Protein AF-Q2FC55-F1 (afdb_monomer_lite)

Organism: Staphylococcus epidermidis (NCBI:txid1282)

Foldseek 3Di:
DVVVVVVVVVVLVVVVVVVVVVQVCCCPPVVDHDDPVVVVVVVVVSCVVVPPPPPPVVPPPPPCPPPPPDDPDDDD

Structure (mmCIF, N/CA/C/O backbone):
data_AF-Q2FC55-F1
#
_entry.id   AF-Q2FC55-F1
#
loop_
_atom_site.group_PDB
_atom_site.id
_atom_site.type_symbol
_atom_site.label_atom_id
_atom_site.label_alt_id
_atom_site.label_comp_id
_atom_site.label_asym_id
_atom_site.label_entity_id
_atom_site.label_seq_id
_atom_site.pdbx_PDB_ins_code
_atom_site.Cartn_x
_atom_site.Cartn_y
_atom_site.Cartn_z
_atom_site.occupancy
_atom_site.B_iso_or_equiv
_atom_site.auth_seq_id
_atom_site.auth_comp_id
_atom_site.auth_asym_id
_atom_site.auth_ato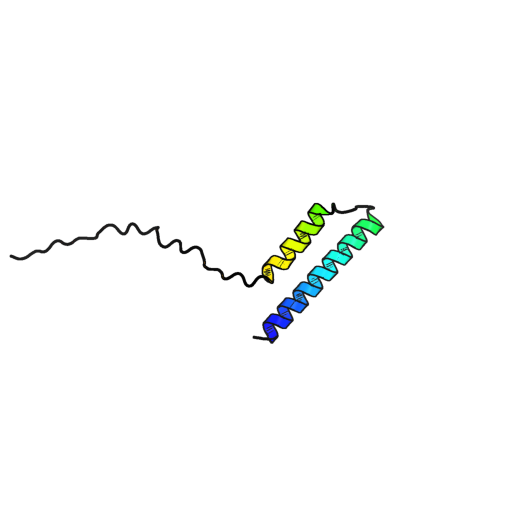m_id
_atom_site.pdbx_PDB_model_num
ATOM 1 N N . MET A 1 1 ? 13.988 -7.140 -20.257 1.00 63.38 1 MET A N 1
ATOM 2 C CA . MET A 1 1 ? 13.523 -5.986 -19.449 1.00 63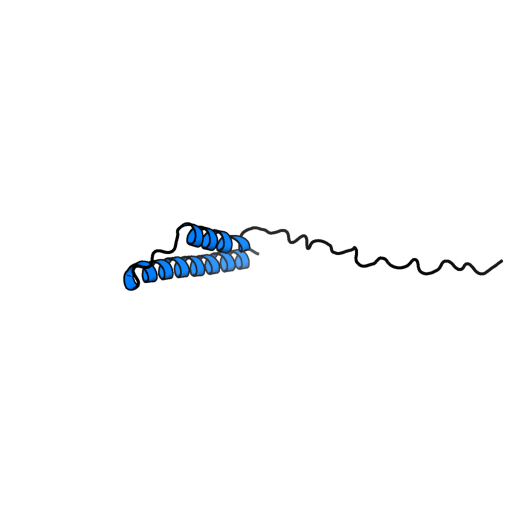.38 1 MET A CA 1
ATOM 3 C C . MET A 1 1 ? 12.083 -6.129 -18.952 1.00 63.38 1 MET A C 1
ATOM 5 O O . MET A 1 1 ? 11.872 -5.960 -17.760 1.00 63.38 1 MET A O 1
ATOM 9 N N . ALA A 1 2 ? 11.110 -6.516 -19.791 1.00 75.19 2 ALA A N 1
ATOM 10 C CA . ALA A 1 2 ? 9.702 -6.671 -19.379 1.00 75.19 2 ALA A CA 1
ATOM 11 C C . ALA A 1 2 ? 9.484 -7.601 -18.165 1.00 75.19 2 ALA A C 1
ATOM 13 O O . ALA A 1 2 ? 8.708 -7.279 -17.276 1.00 75.19 2 ALA A O 1
ATOM 14 N N . LYS A 1 3 ? 10.226 -8.713 -18.071 1.00 79.19 3 LYS A N 1
ATOM 15 C CA . LYS A 1 3 ? 10.122 -9.670 -16.954 1.00 79.19 3 LYS A CA 1
ATOM 16 C C . LYS A 1 3 ? 10.434 -9.043 -15.582 1.00 79.19 3 LYS A C 1
ATOM 18 O O . LYS A 1 3 ? 9.754 -9.349 -14.613 1.00 79.19 3 LYS A O 1
ATOM 23 N N . LEU A 1 4 ? 11.414 -8.135 -15.514 1.00 79.19 4 LEU A N 1
ATOM 24 C CA . LEU A 1 4 ? 11.777 -7.405 -14.288 1.00 79.19 4 LEU A CA 1
ATOM 25 C C . LEU A 1 4 ? 10.712 -6.369 -13.910 1.00 79.19 4 LEU A C 1
ATOM 27 O O . LEU A 1 4 ? 10.353 -6.270 -12.740 1.00 79.19 4 LEU A O 1
ATOM 31 N N . LEU A 1 5 ? 10.170 -5.649 -14.899 1.00 78.56 5 LEU A N 1
ATOM 32 C CA . LEU A 1 5 ? 9.071 -4.701 -14.687 1.00 78.56 5 LEU A CA 1
ATOM 33 C C . LEU A 1 5 ? 7.825 -5.410 -14.157 1.00 78.56 5 LEU A C 1
ATOM 35 O O . LEU A 1 5 ? 7.252 -4.979 -13.164 1.00 78.56 5 LEU A O 1
ATOM 39 N N . ILE A 1 6 ? 7.449 -6.538 -14.761 1.00 85.56 6 ILE A N 1
ATOM 40 C CA . ILE A 1 6 ? 6.305 -7.341 -14.320 1.00 85.56 6 ILE A CA 1
ATOM 41 C C . ILE A 1 6 ? 6.519 -7.833 -12.884 1.00 85.56 6 ILE A C 1
ATOM 43 O O . ILE A 1 6 ? 5.626 -7.695 -12.056 1.00 85.56 6 ILE A O 1
ATOM 47 N N . MET A 1 7 ? 7.709 -8.344 -12.554 1.00 85.94 7 MET A N 1
ATOM 48 C CA . MET A 1 7 ? 8.001 -8.837 -11.204 1.00 85.94 7 MET A CA 1
ATOM 49 C C . MET A 1 7 ? 7.972 -7.713 -10.154 1.00 85.94 7 MET A C 1
ATOM 51 O O . MET A 1 7 ? 7.457 -7.910 -9.055 1.00 85.94 7 MET A O 1
ATOM 55 N N . SER A 1 8 ? 8.447 -6.516 -10.513 1.00 81.94 8 SER A N 1
ATOM 56 C CA . SER A 1 8 ? 8.365 -5.314 -9.673 1.00 81.94 8 SER A CA 1
ATOM 57 C C . SER A 1 8 ? 6.916 -4.858 -9.452 1.00 81.94 8 SER A C 1
ATOM 59 O O . SER A 1 8 ? 6.519 -4.621 -8.311 1.00 81.94 8 SER A O 1
ATOM 61 N N . ILE A 1 9 ? 6.103 -4.817 -10.512 1.00 84.19 9 ILE A N 1
ATOM 62 C CA . ILE A 1 9 ? 4.683 -4.438 -10.445 1.00 84.19 9 ILE A CA 1
ATOM 63 C C . ILE A 1 9 ? 3.894 -5.431 -9.586 1.00 84.19 9 ILE A C 1
ATOM 65 O O . ILE A 1 9 ? 3.131 -5.018 -8.715 1.00 84.19 9 ILE A O 1
ATOM 69 N N . VAL A 1 10 ? 4.093 -6.735 -9.794 1.00 88.06 10 VAL A N 1
ATOM 70 C CA . VAL A 1 10 ? 3.405 -7.786 -9.027 1.00 88.06 10 VAL A CA 1
ATOM 71 C C . VAL A 1 10 ? 3.782 -7.712 -7.548 1.00 88.06 10 VAL A C 1
ATOM 73 O O . VAL A 1 10 ? 2.897 -7.752 -6.694 1.00 88.06 10 VAL A O 1
ATOM 76 N N . SER A 1 11 ? 5.071 -7.540 -7.238 1.00 85.94 11 SER A N 1
ATOM 77 C CA . SER A 1 11 ? 5.551 -7.382 -5.859 1.00 85.94 11 SER A CA 1
ATOM 78 C C . SER A 1 11 ? 4.918 -6.168 -5.169 1.00 85.94 11 SER A C 1
ATOM 80 O O . SER A 1 11 ? 4.388 -6.276 -4.063 1.00 85.94 11 SER A O 1
ATOM 82 N N . PHE A 1 12 ? 4.873 -5.023 -5.851 1.00 84.94 12 PHE A N 1
ATOM 83 C CA . PHE A 1 12 ? 4.217 -3.833 -5.319 1.00 84.94 12 PHE A CA 1
ATOM 84 C C . PHE A 1 12 ? 2.717 -4.016 -5.114 1.00 84.94 12 PHE A C 1
ATOM 86 O O . PHE A 1 12 ? 2.185 -3.587 -4.092 1.00 84.94 12 PHE A O 1
ATOM 93 N N . CYS A 1 13 ? 2.041 -4.687 -6.045 1.00 87.56 13 CYS A N 1
ATOM 94 C CA . CYS A 1 13 ? 0.620 -4.980 -5.917 1.00 87.56 13 CYS A CA 1
ATOM 95 C C . CYS A 1 13 ? 0.348 -5.840 -4.670 1.00 87.56 13 CYS A C 1
ATOM 97 O O . CYS A 1 13 ? -0.552 -5.531 -3.890 1.00 87.56 13 CYS A O 1
ATOM 99 N N . PHE A 1 14 ? 1.188 -6.849 -4.414 1.00 90.25 14 PHE A N 1
ATOM 100 C CA . PHE A 1 14 ? 1.125 -7.655 -3.192 1.00 90.25 14 PHE A CA 1
ATOM 101 C C . PHE A 1 14 ? 1.322 -6.822 -1.920 1.00 90.25 14 PHE A C 1
A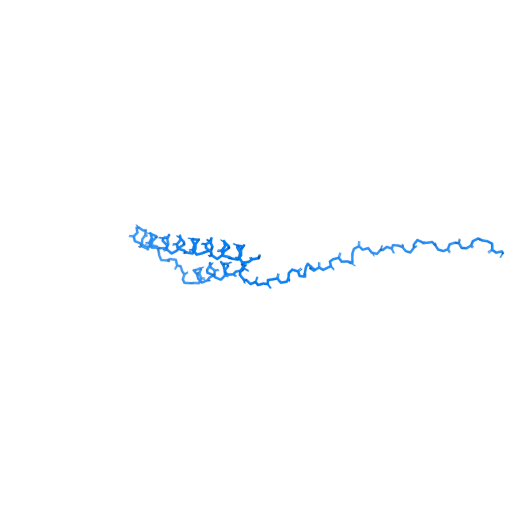TOM 103 O O . PHE A 1 14 ? 0.532 -6.937 -0.983 1.00 90.25 14 PHE A O 1
ATOM 110 N N . ILE A 1 15 ? 2.337 -5.956 -1.890 1.00 88.88 15 ILE A N 1
ATOM 111 C CA . ILE A 1 15 ? 2.612 -5.076 -0.743 1.00 88.88 15 ILE A CA 1
ATOM 112 C C . ILE A 1 15 ? 1.438 -4.117 -0.498 1.00 88.88 15 ILE A C 1
ATOM 114 O O . ILE A 1 15 ? 1.020 -3.921 0.643 1.00 88.88 15 ILE A O 1
ATOM 118 N N . PHE A 1 16 ? 0.868 -3.550 -1.560 1.00 87.06 16 PHE A N 1
ATOM 119 C CA . PHE A 1 16 ? -0.276 -2.645 -1.481 1.00 87.06 16 PHE A CA 1
ATOM 120 C C . PHE A 1 16 ? -1.527 -3.341 -0.928 1.00 87.06 16 PHE A C 1
ATOM 122 O O . PHE A 1 16 ? -2.199 -2.809 -0.040 1.00 87.06 16 PHE A O 1
ATOM 129 N N . LEU A 1 17 ? -1.815 -4.557 -1.402 1.00 91.19 17 LEU A N 1
ATOM 130 C CA . LEU A 1 17 ? -2.915 -5.378 -0.893 1.00 91.19 17 LEU A CA 1
ATOM 131 C C . LEU A 1 17 ? -2.712 -5.748 0.579 1.00 91.19 17 LEU A C 1
ATOM 133 O O . LEU A 1 17 ? -3.656 -5.653 1.365 1.00 91.19 17 LEU A O 1
ATOM 137 N N . LEU A 1 18 ? -1.485 -6.097 0.977 1.00 90.75 18 LEU A N 1
ATOM 138 C CA . LEU A 1 18 ? -1.147 -6.373 2.374 1.00 90.75 18 LEU A CA 1
ATOM 139 C C . LEU A 1 18 ? -1.385 -5.142 3.264 1.00 90.75 18 LEU A C 1
ATOM 141 O O . LEU A 1 18 ? -1.948 -5.262 4.353 1.00 90.75 18 LEU A O 1
ATOM 145 N N . LEU A 1 19 ? -1.024 -3.950 2.786 1.00 88.56 19 LEU A N 1
ATOM 146 C CA . LEU A 1 19 ? -1.233 -2.689 3.500 1.00 88.56 19 LEU A CA 1
ATOM 147 C C . LEU A 1 19 ? -2.729 -2.362 3.673 1.00 88.56 19 LEU A C 1
ATOM 149 O O . LEU A 1 19 ? -3.164 -1.936 4.749 1.00 88.56 19 LEU A O 1
ATOM 153 N N . LEU A 1 20 ? -3.534 -2.584 2.628 1.00 89.00 20 LEU A N 1
ATOM 154 C CA . LEU A 1 20 ? -4.994 -2.448 2.682 1.00 89.00 20 LEU A CA 1
ATOM 155 C C . LEU A 1 20 ? -5.618 -3.443 3.664 1.00 89.00 20 LEU A C 1
ATOM 157 O O . LEU A 1 20 ? -6.482 -3.066 4.460 1.00 89.00 20 LEU A O 1
ATOM 161 N N . PHE A 1 21 ? -5.157 -4.692 3.639 1.00 91.88 21 PHE A N 1
ATOM 162 C CA . PHE A 1 21 ? -5.608 -5.733 4.555 1.00 91.88 21 PHE A CA 1
ATOM 163 C C . PHE A 1 21 ? -5.274 -5.386 6.010 1.00 91.88 21 PHE A C 1
ATOM 165 O O . PHE A 1 21 ? -6.135 -5.474 6.887 1.00 91.88 21 PHE A O 1
ATOM 172 N N . PHE A 1 22 ? -4.066 -4.887 6.268 1.00 89.81 22 PHE A N 1
ATOM 173 C CA . PHE A 1 22 ? -3.669 -4.421 7.594 1.00 89.81 22 PHE A CA 1
ATOM 174 C C . PHE A 1 22 ? -4.552 -3.267 8.092 1.00 89.81 22 PHE A C 1
ATOM 176 O O . PHE A 1 22 ? -5.038 -3.299 9.223 1.00 89.81 22 PHE A O 1
ATOM 183 N N . ARG A 1 23 ? -4.850 -2.280 7.233 1.00 86.81 23 ARG A N 1
ATOM 184 C CA . ARG A 1 23 ? -5.795 -1.197 7.562 1.00 86.81 23 ARG A CA 1
ATOM 185 C C . ARG A 1 23 ? -7.175 -1.746 7.914 1.00 86.81 23 ARG A C 1
ATOM 187 O O . ARG A 1 23 ? -7.811 -1.252 8.846 1.00 86.81 23 ARG A O 1
ATOM 194 N N . TYR A 1 24 ? -7.649 -2.729 7.158 1.00 90.25 24 TYR A N 1
ATOM 195 C CA . TYR A 1 24 ? -8.932 -3.365 7.418 1.00 90.25 24 TYR A CA 1
ATOM 196 C C . TYR A 1 24 ? -8.954 -4.040 8.797 1.00 90.25 24 TYR A C 1
ATOM 198 O O . TYR A 1 24 ? -9.897 -3.816 9.558 1.00 90.25 24 TYR A O 1
ATOM 206 N N . ILE A 1 25 ? -7.896 -4.773 9.161 1.00 90.50 25 ILE A N 1
ATOM 207 C CA . ILE A 1 25 ? -7.757 -5.388 10.489 1.00 90.50 25 ILE A CA 1
ATOM 208 C C . ILE A 1 25 ? -7.749 -4.323 11.589 1.00 90.50 25 ILE A C 1
ATOM 210 O O . ILE A 1 25 ? -8.522 -4.426 12.540 1.00 90.50 25 ILE A O 1
ATOM 214 N N . LEU A 1 26 ? -6.927 -3.279 11.460 1.00 88.94 26 LEU A N 1
ATOM 215 C CA . LEU A 1 26 ? -6.853 -2.208 12.460 1.00 88.94 26 LEU A CA 1
ATOM 216 C C . LEU A 1 26 ? -8.212 -1.544 12.699 1.00 88.94 26 LEU A C 1
ATOM 218 O O . LEU A 1 26 ? -8.615 -1.341 13.846 1.00 88.94 26 LEU A O 1
ATOM 222 N N . LYS A 1 27 ? -8.952 -1.269 11.622 1.00 87.56 27 LYS A N 1
ATOM 223 C CA . LYS A 1 27 ? -10.290 -0.688 11.724 1.00 87.56 27 LYS A CA 1
ATOM 224 C C . LYS A 1 27 ? -11.279 -1.657 12.375 1.00 87.56 27 LYS A C 1
ATOM 226 O O . LYS A 1 27 ? -12.082 -1.228 13.196 1.00 87.56 27 LYS A O 1
ATOM 231 N N . ARG A 1 28 ? -11.244 -2.940 12.004 1.00 90.38 28 ARG A N 1
ATOM 232 C CA . ARG A 1 28 ? -12.245 -3.925 12.435 1.00 90.38 28 ARG A CA 1
ATOM 233 C C . ARG A 1 28 ? -12.024 -4.443 13.855 1.00 90.38 28 ARG A C 1
ATOM 235 O O . ARG A 1 28 ? -13.003 -4.632 14.565 1.00 90.38 28 ARG A O 1
ATOM 242 N N . TYR A 1 29 ? -10.778 -4.677 14.256 1.00 92.19 29 TYR A N 1
ATOM 243 C CA . TYR A 1 29 ? -10.457 -5.318 15.537 1.00 92.19 29 TYR A CA 1
ATOM 244 C C . TYR A 1 29 ? -10.010 -4.332 16.613 1.00 92.19 29 TYR A C 1
ATOM 246 O O . TYR A 1 29 ? -10.283 -4.555 17.786 1.00 92.19 29 TYR A O 1
ATOM 254 N N . PHE A 1 30 ? -9.358 -3.233 16.229 1.00 87.69 30 PHE A N 1
ATOM 255 C CA . PHE A 1 30 ? -8.793 -2.271 17.181 1.00 87.69 30 PHE A CA 1
ATOM 256 C C . PHE A 1 30 ? -9.551 -0.937 17.211 1.00 87.69 30 PHE A C 1
ATOM 258 O O . PHE A 1 30 ? -9.154 -0.035 17.943 1.00 87.69 30 PHE A O 1
ATOM 265 N N . ASN A 1 31 ? -10.609 -0.789 16.395 1.00 84.88 31 ASN A N 1
ATOM 266 C CA . ASN A 1 31 ? -11.311 0.479 16.144 1.00 84.88 31 ASN A CA 1
ATOM 267 C C . ASN A 1 31 ? -10.342 1.640 15.835 1.00 84.88 31 ASN A C 1
ATOM 269 O O . ASN A 1 31 ? -10.610 2.809 16.111 1.00 84.88 31 ASN A O 1
ATOM 273 N N . TYR A 1 32 ? -9.171 1.306 15.287 1.00 80.44 32 TYR A N 1
ATOM 274 C CA . TYR A 1 32 ? -8.082 2.246 15.104 1.00 80.44 32 TYR A CA 1
ATOM 275 C C . TYR A 1 32 ? -8.152 2.778 13.681 1.00 80.44 32 TYR A C 1
ATOM 277 O O . TYR A 1 32 ? -7.906 2.057 12.708 1.00 80.44 32 TYR A O 1
ATOM 285 N N . MET A 1 33 ? -8.518 4.050 13.540 1.00 77.38 33 MET A N 1
ATOM 286 C CA . MET A 1 33 ? -8.547 4.706 12.241 1.00 77.38 33 MET A CA 1
ATOM 287 C C . MET A 1 33 ? -7.228 5.443 12.036 1.00 77.38 33 MET A C 1
ATOM 289 O O . MET A 1 33 ? -6.991 6.491 12.631 1.00 77.38 33 MET A O 1
ATOM 293 N N . LEU A 1 34 ? -6.350 4.880 11.198 1.00 73.19 34 LEU A N 1
ATOM 294 C CA . LEU A 1 34 ? -5.124 5.568 10.796 1.00 73.19 34 LEU A CA 1
ATOM 295 C C . LEU A 1 34 ? -5.481 6.947 10.234 1.00 73.19 34 LEU A C 1
ATOM 297 O O . LEU A 1 34 ? -6.355 7.069 9.371 1.00 73.19 34 LEU A O 1
ATOM 301 N N . ASN A 1 35 ? -4.800 7.979 10.734 1.00 84.56 35 ASN A N 1
ATOM 302 C CA . ASN A 1 35 ? -5.002 9.351 10.290 1.00 84.56 35 ASN A CA 1
ATOM 303 C C . ASN A 1 35 ? -4.799 9.432 8.769 1.00 84.56 35 ASN A C 1
ATOM 305 O O . ASN A 1 35 ? -3.813 8.912 8.240 1.00 84.56 35 ASN A O 1
ATOM 309 N N . TYR A 1 36 ? -5.720 10.101 8.071 1.00 82.44 36 TYR A N 1
ATOM 310 C CA . TYR A 1 36 ? -5.689 10.240 6.616 1.00 82.44 36 TYR A CA 1
ATOM 311 C C . TYR A 1 36 ? -4.354 10.807 6.115 1.00 82.44 36 TYR A C 1
ATOM 313 O O . TYR A 1 36 ? -3.871 10.370 5.074 1.00 82.44 36 TYR A O 1
ATOM 321 N N . LYS A 1 37 ? -3.720 11.714 6.877 1.00 86.12 37 LYS A N 1
ATOM 322 C CA . LYS A 1 37 ? -2.401 12.269 6.537 1.00 86.12 37 LYS A CA 1
ATOM 323 C C . LYS A 1 37 ? -1.322 11.192 6.530 1.00 86.12 37 LYS A C 1
ATOM 325 O O . LYS A 1 37 ? -0.563 11.097 5.574 1.00 86.12 37 LYS A O 1
ATOM 330 N N . VAL A 1 38 ? -1.281 10.367 7.578 1.00 85.19 38 VAL A N 1
ATOM 331 C CA . VAL A 1 38 ? -0.309 9.271 7.707 1.00 85.19 38 VAL A CA 1
ATOM 332 C C . VAL A 1 38 ? -0.524 8.263 6.586 1.00 85.19 38 VAL A C 1
ATOM 334 O O . VAL A 1 38 ? 0.429 7.865 5.928 1.00 85.19 38 VAL A O 1
ATOM 337 N N . TRP A 1 39 ? -1.780 7.920 6.306 1.00 84.75 39 TRP A N 1
ATOM 338 C CA . TRP A 1 39 ? -2.113 6.960 5.258 1.00 84.75 39 TRP A CA 1
ATOM 339 C C . TRP A 1 39 ? -1.737 7.458 3.857 1.00 84.75 39 TRP A C 1
ATOM 341 O O . TRP A 1 39 ? -1.182 6.711 3.054 1.00 84.75 39 TRP A O 1
ATOM 351 N N . TYR A 1 40 ? -1.986 8.740 3.586 1.00 85.00 40 TYR A N 1
ATOM 352 C CA . TYR A 1 40 ? -1.572 9.397 2.351 1.00 85.00 40 TYR A CA 1
ATOM 353 C C . TYR A 1 40 ? -0.044 9.404 2.188 1.00 85.00 40 TYR A C 1
ATOM 355 O O . TYR A 1 40 ? 0.457 9.072 1.117 1.00 85.00 40 TYR A O 1
ATOM 363 N N . LEU A 1 41 ? 0.701 9.698 3.259 1.00 88.44 41 LEU A N 1
ATOM 364 C CA . LEU A 1 41 ? 2.167 9.627 3.278 1.00 88.44 41 LEU A CA 1
ATOM 365 C C . LEU A 1 41 ? 2.685 8.208 3.009 1.00 88.44 41 LEU A C 1
ATOM 367 O O . LEU A 1 41 ? 3.617 8.043 2.227 1.00 88.44 41 LEU A O 1
ATOM 371 N N . THR A 1 42 ? 2.072 7.182 3.607 1.00 84.56 42 THR A N 1
ATOM 372 C CA . THR A 1 42 ? 2.453 5.781 3.367 1.00 84.56 42 THR A CA 1
ATOM 373 C C . THR A 1 42 ? 2.216 5.369 1.914 1.00 84.56 42 THR A C 1
ATOM 375 O O . THR A 1 42 ? 3.075 4.722 1.317 1.00 84.56 42 THR A O 1
ATOM 378 N N . LEU A 1 43 ? 1.090 5.779 1.318 1.00 83.69 43 LEU A N 1
ATOM 379 C CA . LEU A 1 43 ? 0.834 5.560 -0.106 1.00 83.69 43 LEU A CA 1
ATOM 380 C C . LEU A 1 43 ? 1.858 6.265 -0.995 1.00 83.69 43 LEU A C 1
ATOM 382 O O . LEU A 1 43 ? 2.390 5.654 -1.920 1.00 83.69 43 LEU A O 1
ATOM 386 N N . LEU A 1 44 ? 2.150 7.532 -0.700 1.00 85.88 44 LEU A N 1
ATOM 387 C CA . LEU A 1 44 ? 3.106 8.329 -1.461 1.00 85.88 44 LEU A CA 1
ATOM 388 C C . LEU A 1 44 ? 4.514 7.719 -1.402 1.00 85.88 44 LEU A C 1
ATOM 390 O O . LEU A 1 44 ? 5.190 7.631 -2.424 1.00 85.88 44 LEU A O 1
ATOM 394 N N . ALA A 1 45 ? 4.925 7.227 -0.230 1.00 83.81 45 ALA A N 1
ATOM 395 C CA . ALA A 1 45 ? 6.199 6.541 -0.048 1.00 83.81 45 ALA A CA 1
ATOM 396 C C . ALA A 1 45 ? 6.274 5.216 -0.826 1.00 83.81 45 ALA A C 1
ATOM 398 O O . ALA A 1 45 ? 7.312 4.897 -1.403 1.00 83.81 45 ALA A O 1
ATOM 399 N N . GLY A 1 46 ? 5.170 4.467 -0.907 1.00 79.12 46 GLY A N 1
ATOM 400 C CA . GLY A 1 46 ? 5.097 3.243 -1.710 1.00 79.12 46 GLY A CA 1
ATOM 401 C C . GLY A 1 46 ? 5.274 3.481 -3.214 1.00 79.12 46 GLY A C 1
ATOM 402 O O . GLY A 1 46 ? 5.727 2.585 -3.922 1.00 79.12 46 GLY A O 1
ATOM 403 N N . LEU A 1 47 ? 4.969 4.685 -3.706 1.00 79.00 47 LEU A N 1
ATOM 404 C CA . LEU A 1 47 ? 5.106 5.051 -5.120 1.00 79.00 47 LEU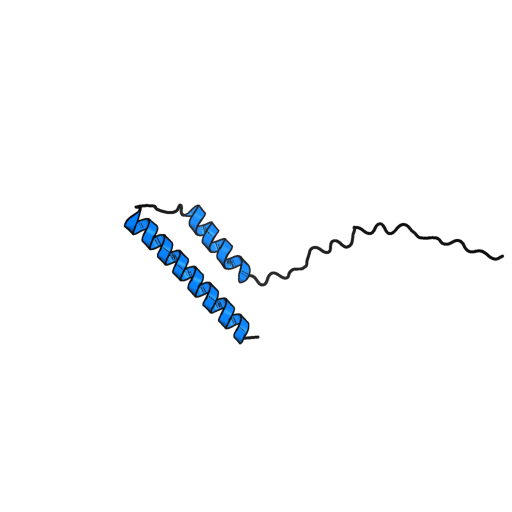 A CA 1
ATOM 405 C C . LEU A 1 47 ? 6.534 5.473 -5.511 1.00 79.00 47 LEU A C 1
ATOM 407 O O . LEU A 1 47 ? 6.856 5.467 -6.698 1.00 79.00 47 LEU A O 1
ATOM 411 N N . ILE A 1 48 ? 7.406 5.780 -4.543 1.00 79.38 48 ILE A N 1
ATOM 412 C CA . ILE A 1 48 ? 8.820 6.147 -4.760 1.00 79.38 48 ILE A CA 1
ATOM 413 C C . ILE A 1 48 ? 9.568 5.183 -5.705 1.00 79.38 48 ILE A C 1
ATOM 415 O O . ILE A 1 48 ? 10.201 5.673 -6.639 1.00 79.38 48 ILE A O 1
ATOM 419 N N . PRO A 1 49 ? 9.502 3.845 -5.545 1.00 69.50 49 PRO A N 1
ATOM 420 C CA . PRO A 1 49 ? 10.198 2.905 -6.433 1.00 69.50 49 PRO A CA 1
ATOM 421 C C . PRO A 1 49 ? 9.676 2.867 -7.880 1.00 69.50 49 PRO A C 1
ATOM 423 O O . PRO A 1 49 ? 10.355 2.317 -8.744 1.00 69.50 49 PRO A O 1
ATOM 426 N N . PHE A 1 50 ? 8.496 3.433 -8.160 1.00 70.12 50 PHE A N 1
ATOM 427 C CA . PHE A 1 50 ? 7.910 3.499 -9.510 1.00 70.12 50 PHE A CA 1
ATOM 428 C C . PHE A 1 50 ? 8.258 4.776 -10.255 1.00 70.12 50 PHE A C 1
ATOM 430 O O . PHE A 1 50 ? 8.074 4.853 -11.471 1.00 70.12 50 PHE A O 1
ATOM 437 N N . ILE A 1 51 ? 8.767 5.777 -9.544 1.00 72.81 51 ILE A N 1
ATOM 438 C CA . ILE A 1 51 ? 9.323 6.959 -10.175 1.00 72.81 51 ILE A CA 1
ATOM 439 C C . ILE A 1 51 ? 10.624 6.496 -10.835 1.00 72.81 51 ILE A C 1
ATOM 441 O O . ILE A 1 51 ? 11.490 5.958 -10.139 1.00 72.81 51 ILE A O 1
ATOM 445 N N . PRO A 1 52 ? 10.799 6.677 -12.156 1.00 60.97 52 PRO A N 1
ATOM 446 C CA . PRO A 1 52 ? 12.086 6.473 -12.797 1.00 60.97 52 PRO A CA 1
ATOM 447 C C . PRO A 1 52 ? 13.023 7.582 -12.308 1.00 60.97 52 PRO A C 1
ATOM 449 O O . PRO A 1 52 ? 13.248 8.588 -12.980 1.00 60.97 52 PRO A O 1
ATOM 452 N N . ILE A 1 53 ? 13.528 7.431 -11.084 1.00 59.44 53 ILE A N 1
ATOM 453 C CA . ILE A 1 53 ? 14.531 8.304 -10.501 1.00 59.44 53 ILE A CA 1
ATOM 454 C C . ILE A 1 53 ? 15.774 8.057 -11.342 1.00 59.44 53 ILE A C 1
ATOM 456 O O . ILE A 1 53 ? 16.455 7.039 -11.204 1.00 59.44 53 ILE A O 1
ATOM 460 N N . LYS A 1 54 ? 16.076 8.991 -12.250 1.00 52.28 54 LYS A N 1
ATOM 461 C CA . LYS A 1 54 ? 17.447 9.144 -12.717 1.00 52.28 54 LYS A CA 1
ATOM 462 C C . LYS A 1 54 ? 18.247 9.458 -11.461 1.00 52.28 54 LYS A C 1
ATOM 464 O O . LYS A 1 54 ? 18.270 10.604 -11.022 1.00 52.28 54 LYS A O 1
ATOM 469 N N . PHE A 1 55 ? 18.874 8.448 -10.866 1.00 54.97 55 PHE A N 1
ATOM 470 C CA . PHE A 1 55 ? 19.997 8.651 -9.967 1.00 54.97 55 PHE A CA 1
ATOM 471 C C . PHE A 1 55 ? 21.107 9.296 -10.804 1.00 54.97 55 PHE A C 1
ATOM 473 O O . PHE A 1 55 ? 22.081 8.658 -11.187 1.00 54.97 55 PHE A O 1
ATOM 480 N N . SER A 1 56 ? 20.977 10.589 -11.101 1.00 48.66 56 SER A N 1
ATOM 481 C CA . SER A 1 56 ? 22.154 11.429 -11.126 1.00 48.66 56 SER A CA 1
ATOM 482 C C . SER A 1 56 ? 22.563 11.489 -9.667 1.00 48.66 56 SER A C 1
ATOM 484 O O . SER A 1 56 ? 22.120 12.375 -8.940 1.00 48.66 56 SER A O 1
ATOM 486 N N . LEU A 1 57 ? 23.321 10.479 -9.218 1.00 53.47 57 LEU A N 1
ATOM 487 C CA . LEU A 1 57 ? 24.174 10.609 -8.044 1.00 53.47 57 LEU A CA 1
ATOM 488 C C . LEU A 1 57 ? 24.718 12.027 -8.120 1.00 53.47 57 LEU A C 1
ATOM 490 O O . LEU A 1 57 ? 25.347 12.374 -9.123 1.00 53.47 57 LEU A O 1
ATOM 494 N N . PHE A 1 58 ? 24.357 12.873 -7.153 1.00 53.94 58 PHE A N 1
ATOM 495 C CA . PHE A 1 58 ? 24.969 14.182 -7.027 1.00 53.94 58 PHE A CA 1
ATOM 496 C C . PHE A 1 58 ? 26.464 13.908 -7.083 1.00 53.94 58 PHE A C 1
ATOM 498 O O . PHE A 1 58 ? 27.016 13.210 -6.231 1.00 53.94 58 PHE A O 1
ATOM 505 N N . LYS A 1 59 ? 27.066 14.308 -8.200 1.00 44.28 59 LYS A N 1
ATOM 506 C CA . LYS A 1 59 ? 28.442 14.017 -8.535 1.00 44.28 59 LYS A CA 1
ATOM 507 C C . LYS A 1 59 ? 29.258 14.829 -7.541 1.00 44.28 59 LYS A C 1
ATOM 509 O O . LYS A 1 59 ? 29.563 15.987 -7.803 1.00 44.28 59 LYS A O 1
ATOM 514 N N . PHE A 1 60 ? 29.579 14.249 -6.388 1.00 52.94 60 PHE A N 1
ATOM 515 C CA . PHE A 1 60 ? 30.608 14.760 -5.491 1.00 52.94 60 PHE A CA 1
ATOM 516 C C . PHE A 1 60 ? 31.976 14.571 -6.175 1.00 52.94 60 PHE A C 1
ATOM 518 O O . PHE A 1 60 ? 32.820 13.819 -5.713 1.00 52.94 60 PHE A O 1
ATOM 525 N N . ASN A 1 61 ? 32.197 15.251 -7.305 1.00 42.59 61 ASN A N 1
ATOM 526 C CA . ASN A 1 61 ? 33.508 15.415 -7.942 1.00 42.59 61 ASN A CA 1
ATOM 527 C C . ASN A 1 61 ? 34.150 16.739 -7.507 1.00 42.59 61 ASN A C 1
ATOM 529 O O . ASN A 1 61 ? 34.774 17.420 -8.313 1.00 42.59 61 ASN A O 1
ATOM 533 N N . ASN A 1 62 ? 33.977 17.143 -6.248 1.00 47.97 62 ASN A N 1
ATOM 534 C CA . ASN A 1 62 ? 34.700 18.301 -5.724 1.00 47.97 62 ASN A CA 1
ATOM 535 C C . ASN A 1 62 ? 35.231 18.074 -4.305 1.00 47.97 62 ASN A C 1
ATOM 537 O O . ASN A 1 62 ? 35.156 18.942 -3.445 1.00 47.97 62 ASN A O 1
ATOM 541 N N . VAL A 1 63 ? 35.764 16.875 -4.062 1.00 50.94 63 VAL A N 1
ATOM 542 C CA . VAL A 1 63 ? 36.698 16.621 -2.954 1.00 50.94 63 VAL A CA 1
ATOM 543 C C . VAL A 1 63 ? 38.013 16.124 -3.545 1.00 50.94 63 VAL A C 1
ATOM 545 O O . VAL A 1 63 ? 38.555 15.112 -3.144 1.00 50.94 63 VAL A O 1
ATOM 548 N N . ASN A 1 64 ? 38.486 16.824 -4.571 1.00 44.12 64 ASN A N 1
ATOM 549 C CA . ASN A 1 64 ? 39.870 16.794 -5.011 1.00 44.12 64 ASN A CA 1
ATOM 550 C C . ASN A 1 64 ? 40.197 18.237 -5.398 1.00 44.12 64 ASN A C 1
ATOM 552 O O . ASN A 1 64 ? 40.316 18.574 -6.574 1.00 44.12 64 ASN A O 1
ATOM 556 N N . ASN A 1 65 ? 40.382 19.091 -4.386 1.00 48.62 65 ASN A N 1
ATOM 557 C CA . ASN A 1 65 ? 41.427 20.107 -4.476 1.00 48.62 65 ASN A CA 1
ATOM 558 C C . ASN A 1 65 ? 42.742 19.331 -4.576 1.00 48.62 65 ASN A C 1
ATOM 560 O O . ASN A 1 65 ? 43.461 19.136 -3.599 1.00 48.62 65 ASN A O 1
ATOM 564 N N . GLN A 1 66 ? 42.962 18.765 -5.757 1.00 48.94 66 GLN A N 1
ATOM 565 C CA . GLN A 1 66 ? 44.186 18.125 -6.153 1.00 48.94 66 GLN A CA 1
ATOM 566 C C . GLN A 1 66 ? 45.188 19.266 -6.168 1.00 48.94 66 GLN A C 1
ATOM 568 O O . GLN A 1 66 ? 45.157 20.126 -7.047 1.00 48.94 66 GLN A O 1
ATOM 573 N N . ALA A 1 67 ? 45.973 19.329 -5.094 1.00 55.72 67 ALA A N 1
ATOM 574 C CA . ALA A 1 67 ? 47.123 20.198 -4.978 1.00 55.72 67 ALA A CA 1
ATOM 575 C C . ALA A 1 67 ? 47.854 20.207 -6.329 1.00 55.72 67 ALA A C 1
ATOM 577 O O . ALA A 1 67 ? 48.097 19.120 -6.873 1.00 55.72 67 ALA A O 1
ATOM 578 N N . PRO A 1 68 ? 48.169 21.381 -6.906 1.00 45.31 68 PRO A N 1
ATOM 579 C CA . PRO A 1 68 ? 48.947 21.424 -8.129 1.00 45.31 68 PRO A CA 1
ATOM 580 C C . PRO A 1 68 ? 50.303 20.796 -7.811 1.00 45.31 68 PRO A C 1
ATOM 582 O O . PRO A 1 68 ? 51.147 21.374 -7.130 1.00 45.31 68 PRO A O 1
ATOM 585 N N . THR A 1 69 ? 50.471 19.550 -8.239 1.00 48.44 69 THR A N 1
ATOM 586 C CA . THR A 1 69 ? 51.728 18.827 -8.132 1.00 48.44 69 THR A CA 1
ATOM 587 C C . THR A 1 69 ? 52.613 19.348 -9.257 1.00 48.44 69 THR A C 1
ATOM 589 O O . THR A 1 69 ? 52.446 18.960 -10.404 1.00 48.44 69 THR A O 1
ATOM 592 N N . VAL A 1 70 ? 53.495 20.277 -8.882 1.00 50.22 70 VAL A N 1
ATOM 593 C CA . VAL A 1 70 ? 54.871 20.456 -9.372 1.00 50.22 70 VAL A CA 1
ATOM 594 C C . VAL A 1 70 ? 55.063 20.575 -10.897 1.00 50.22 70 VAL A C 1
ATOM 596 O O . VAL A 1 70 ? 55.195 19.578 -11.596 1.00 50.22 70 VAL A O 1
ATOM 599 N N . GLU A 1 71 ? 55.272 21.803 -11.386 1.00 45.75 71 GLU A N 1
ATOM 600 C CA . GLU A 1 71 ? 56.170 22.049 -12.527 1.00 45.75 71 GLU A CA 1
ATOM 601 C C . GLU A 1 71 ? 57.503 22.609 -12.001 1.00 45.75 71 GLU A C 1
ATOM 603 O O . GLU A 1 71 ? 57.707 23.818 -11.934 1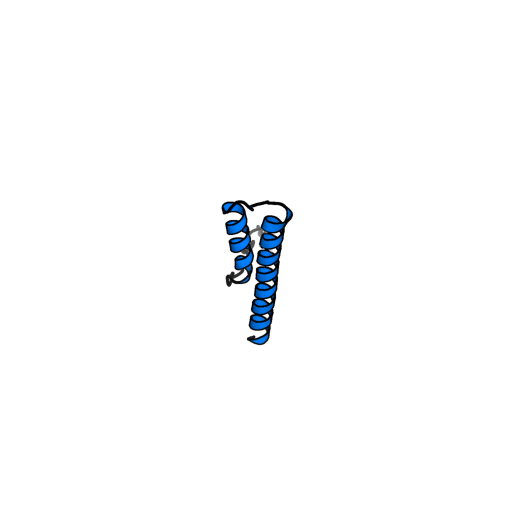.00 45.75 71 GLU A O 1
ATOM 608 N N . SER A 1 72 ? 58.432 21.731 -11.612 1.00 49.25 72 SER A N 1
ATOM 609 C CA . SER A 1 72 ? 59.853 22.083 -11.546 1.00 49.25 72 SER A CA 1
ATOM 610 C C . SER A 1 72 ? 60.492 21.674 -12.871 1.00 49.25 72 SER A C 1
ATOM 612 O O . SER A 1 72 ? 60.925 20.531 -13.035 1.00 49.25 72 SER A O 1
ATOM 614 N N . LYS A 1 73 ? 60.523 22.589 -13.843 1.00 43.72 73 LYS A N 1
ATOM 615 C CA . LYS A 1 73 ? 61.412 22.442 -14.999 1.00 43.72 73 LYS A CA 1
ATOM 616 C C . LYS A 1 73 ? 62.844 22.694 -14.527 1.00 43.72 73 LYS A C 1
ATOM 618 O O . LYS A 1 73 ? 63.180 23.794 -14.107 1.00 43.72 73 LYS A O 1
ATOM 623 N N . SER A 1 74 ? 63.636 21.630 -14.549 1.00 48.81 74 SER A N 1
ATOM 624 C CA . SER A 1 74 ? 65.098 21.641 -14.514 1.00 48.81 74 SER A CA 1
ATOM 625 C C . SER A 1 74 ? 65.602 21.554 -15.962 1.00 48.81 74 SER A C 1
ATOM 627 O O . SER A 1 74 ? 65.013 20.792 -16.728 1.00 48.81 74 SER A O 1
ATOM 629 N N . HIS A 1 75 ? 66.699 22.266 -16.261 1.00 45.41 75 HIS A N 1
ATOM 630 C CA . HIS A 1 75 ? 67.358 22.537 -17.563 1.00 45.41 75 HIS A CA 1
ATOM 631 C C . HIS A 1 75 ? 66.712 23.673 -18.378 1.00 45.41 75 HIS A C 1
ATOM 633 O O . HIS A 1 75 ? 65.537 23.577 -18.721 1.00 45.41 75 HIS A O 1
ATOM 639 N N . ASP A 1 76 ? 67.374 24.796 -18.683 1.00 42.94 76 ASP A N 1
ATOM 640 C CA . ASP A 1 76 ? 68.806 25.180 -18.689 1.00 42.94 76 ASP A CA 1
ATOM 641 C C . ASP A 1 76 ? 69.074 26.503 -17.944 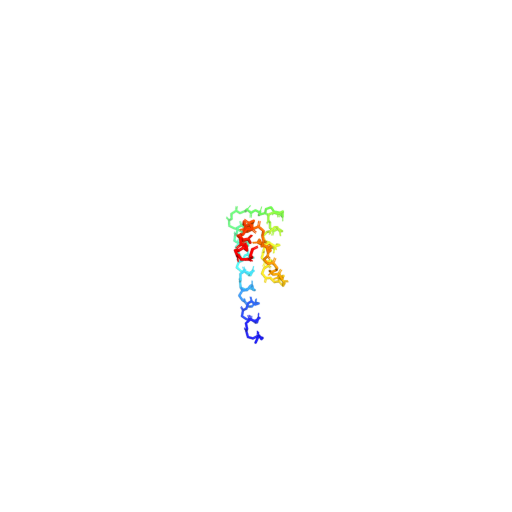1.00 42.94 76 ASP A C 1
ATOM 643 O O . ASP A 1 76 ? 68.177 27.379 -17.954 1.00 42.94 76 ASP A O 1
#

pLDDT: mean 72.65, std 17.16, range [42.59, 92.19]

Radius of gyration: 25.84 Å; chains: 1; bounding box: 81×35×37 Å

Secondary structure (DSSP, 8-state):
-HHHHHHHHHHHHHHHHHHHHHHHHHHHHS-----HHHHHHHHHHHHGGGS-----------S-------------

Sequence (76 aa):
MAKLLIMSIVSFCFIFLLLLFFRYILKRYFNYMLNYKVWYLTLLAGLIPFIPIKFSLFKFNNVNNQAPTVESKSHD